Protein AF-A0AAW1UW84-F1 (afdb_monomer_lite)

Organism: NCBI:txid420089

Sequence (121 aa):
MWFFKSLLLFCALVLAIEAKERHECEIKHNVTDADWEQMKKGISHLPDNLACFMKCALEKDGVLDNAGKINFDKFNSYIDNWVKLTEKEKTNANNCLKTIAPIKSCSDIQPLYLCLVNSDK

Radius of gyration: 13.19 Å; chains: 1; bounding box: 32×30×30 Å

InterPro domains:
  IPR006170 Pheromone/general odorant binding protein [PF01395] (22-117)
  IPR036728 Pheromone/general odorant binding protein superfamily [G3DSA:1.10.238.20] (15-121)
  IPR036728 Pheromone/general odorant binding protein superfamily [SSF47565] (8-104)

Structure (mmCIF, N/CA/C/O backbone):
data_AF-A0AAW1UW84-F1
#
_entry.id   AF-A0AAW1UW84-F1
#
loop_
_atom_site.group_PDB
_atom_site.id
_atom_site.type_symbol
_atom_site.label_atom_id
_atom_site.label_alt_id
_atom_site.label_comp_id
_atom_site.label_asym_id
_atom_site.label_entity_id
_atom_site.label_seq_id
_atom_site.pdbx_PDB_ins_code
_atom_site.Cartn_x
_atom_site.Cartn_y
_atom_site.Cartn_z
_atom_site.occupancy
_atom_site.B_iso_or_equiv
_atom_site.auth_seq_id
_atom_site.auth_comp_id
_atom_site.auth_asym_id
_atom_site.auth_atom_id
_atom_site.pdbx_PDB_model_num
ATOM 1 N N . MET A 1 1 ? 5.915 18.294 13.903 1.00 39.50 1 MET A N 1
ATOM 2 C CA . MET A 1 1 ? 6.299 16.900 14.229 1.00 39.50 1 MET A CA 1
ATOM 3 C C . MET A 1 1 ? 5.126 15.933 13.980 1.0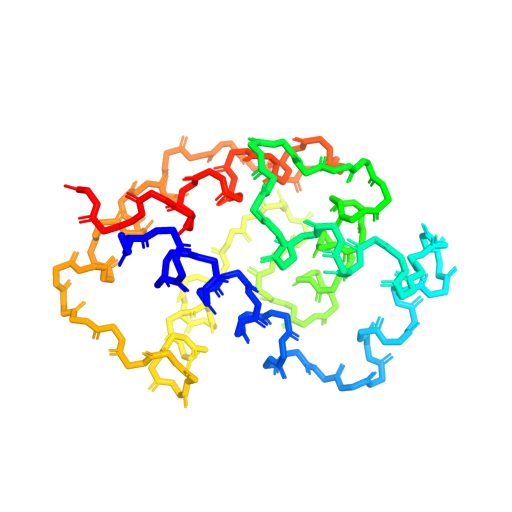0 39.50 1 MET A C 1
ATOM 5 O O . MET A 1 1 ? 4.793 15.153 14.856 1.00 39.50 1 MET A O 1
ATOM 9 N N . T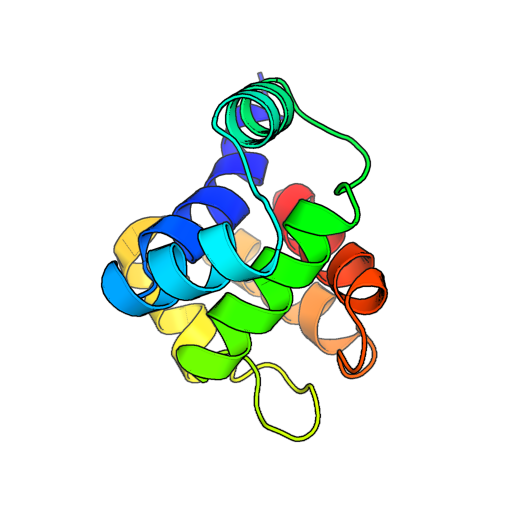RP A 1 2 ? 4.464 16.014 12.812 1.00 40.25 2 TRP A N 1
ATOM 10 C CA . TRP A 1 2 ? 3.266 15.211 12.467 1.00 40.25 2 TRP A CA 1
ATOM 11 C C . TRP A 1 2 ? 3.540 14.209 11.329 1.00 40.25 2 TRP A C 1
ATOM 13 O O . TRP A 1 2 ? 3.149 13.056 11.430 1.00 40.25 2 TRP A O 1
ATOM 23 N N . PHE A 1 3 ? 4.354 14.592 10.335 1.00 47.84 3 PHE A N 1
ATOM 24 C CA . PHE A 1 3 ? 4.762 13.740 9.203 1.00 47.84 3 PHE A CA 1
ATOM 25 C C . PHE A 1 3 ? 5.377 12.381 9.582 1.00 47.84 3 PHE A C 1
ATOM 27 O O . PHE A 1 3 ? 5.277 11.429 8.814 1.00 47.84 3 PHE A O 1
ATOM 34 N N . PHE A 1 4 ? 5.991 12.267 10.765 1.00 52.84 4 PHE A N 1
ATOM 35 C CA . PHE A 1 4 ? 6.632 11.026 11.201 1.00 52.84 4 PHE A CA 1
ATOM 36 C C . PHE A 1 4 ? 5.635 9.901 11.500 1.00 52.84 4 PHE A C 1
ATOM 38 O O . PHE A 1 4 ? 5.986 8.749 11.294 1.00 52.84 4 PHE A O 1
ATOM 45 N N . LYS A 1 5 ? 4.410 10.194 11.963 1.00 56.00 5 LYS A N 1
ATOM 46 C CA . LYS A 1 5 ? 3.435 9.139 12.294 1.00 56.00 5 LYS A CA 1
ATOM 47 C C . LYS A 1 5 ? 2.729 8.580 11.064 1.00 56.00 5 LYS A C 1
ATOM 49 O O . LYS A 1 5 ? 2.561 7.372 10.966 1.00 56.00 5 LYS A O 1
ATOM 54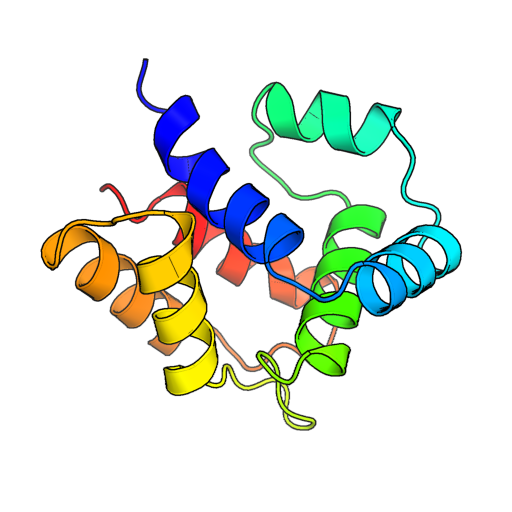 N N . SER A 1 6 ? 2.382 9.428 10.104 1.00 59.31 6 SER A N 1
ATOM 55 C CA . SER A 1 6 ? 1.635 8.996 8.921 1.00 59.31 6 SER A CA 1
ATOM 56 C C . SER A 1 6 ? 2.512 8.238 7.913 1.00 59.31 6 SER A C 1
ATOM 58 O O . SER A 1 6 ? 2.035 7.339 7.228 1.00 59.31 6 SER A O 1
ATOM 60 N N . LEU A 1 7 ? 3.825 8.503 7.884 1.00 68.25 7 LEU A N 1
ATOM 61 C CA . LEU A 1 7 ? 4.778 7.692 7.116 1.00 68.25 7 LEU A CA 1
ATOM 62 C C . LEU A 1 7 ? 4.997 6.294 7.730 1.00 68.25 7 LEU A C 1
ATOM 64 O O . LEU A 1 7 ? 5.246 5.335 6.999 1.00 68.25 7 LEU A O 1
ATOM 68 N N . LEU A 1 8 ? 4.859 6.152 9.057 1.00 71.56 8 LEU A N 1
ATOM 69 C CA . LEU A 1 8 ? 5.032 4.863 9.740 1.00 71.56 8 LEU A CA 1
ATOM 70 C C . LEU A 1 8 ? 4.018 3.821 9.277 1.00 71.56 8 LEU A C 1
ATOM 72 O O . LEU A 1 8 ? 4.373 2.651 9.236 1.00 71.56 8 LEU A O 1
ATOM 76 N N . LEU A 1 9 ? 2.802 4.216 8.889 1.00 73.50 9 LEU A N 1
ATOM 77 C CA . LEU A 1 9 ? 1.806 3.281 8.360 1.00 73.50 9 LEU A CA 1
ATOM 78 C C . LEU A 1 9 ? 2.260 2.628 7.061 1.00 73.50 9 LEU A C 1
ATOM 80 O O . LEU A 1 9 ? 2.219 1.406 6.932 1.00 73.50 9 LEU A O 1
ATOM 84 N N . PHE A 1 10 ? 2.727 3.446 6.121 1.00 76.44 10 PHE A N 1
ATOM 85 C CA . PHE A 1 10 ? 3.239 2.962 4.848 1.00 76.44 10 PHE A CA 1
ATOM 86 C C . PHE A 1 10 ? 4.485 2.095 5.057 1.00 76.44 10 PHE A C 1
ATOM 88 O O . PHE A 1 10 ? 4.533 0.965 4.578 1.00 76.44 10 PHE A O 1
ATOM 95 N N . CYS A 1 11 ? 5.462 2.574 5.836 1.00 75.25 11 CYS A N 1
ATOM 96 C CA . CYS A 1 11 ? 6.676 1.811 6.124 1.00 75.25 11 CYS A CA 1
ATOM 97 C C . CYS A 1 11 ? 6.389 0.504 6.870 1.00 75.25 11 CYS A C 1
ATOM 99 O O . CYS A 1 11 ? 7.007 -0.509 6.568 1.00 75.25 11 CYS A O 1
ATOM 101 N N . ALA A 1 12 ? 5.462 0.493 7.823 1.00 76.88 12 ALA A N 1
ATOM 102 C CA . ALA A 1 12 ? 5.116 -0.717 8.552 1.00 76.88 12 ALA A CA 1
ATOM 103 C C . ALA A 1 12 ? 4.402 -1.737 7.670 1.00 76.88 12 ALA A C 1
ATOM 105 O O . ALA A 1 12 ? 4.709 -2.917 7.775 1.00 76.88 12 ALA A O 1
ATOM 106 N N . LEU A 1 13 ? 3.519 -1.292 6.769 1.00 77.75 13 LEU A N 1
ATOM 107 C CA . LEU A 1 13 ? 2.919 -2.175 5.772 1.00 77.75 13 LEU A CA 1
ATOM 108 C C . LEU A 1 13 ? 4.012 -2.837 4.926 1.00 77.75 13 LEU A C 1
ATOM 110 O O . LEU A 1 13 ? 3.989 -4.048 4.749 1.00 77.75 13 LEU A O 1
ATOM 114 N N . VAL A 1 14 ? 5.025 -2.072 4.497 1.00 78.50 14 VAL A N 1
ATOM 115 C CA . VAL A 1 14 ? 6.194 -2.628 3.799 1.00 78.50 14 VAL A CA 1
ATOM 116 C C . VAL A 1 14 ? 6.918 -3.647 4.678 1.00 78.50 14 VAL A C 1
ATOM 118 O O . VAL A 1 14 ? 7.147 -4.773 4.249 1.00 78.50 14 VAL A O 1
ATOM 121 N N . LEU A 1 15 ? 7.275 -3.278 5.911 1.00 77.81 15 LEU A N 1
ATOM 122 C CA . LEU A 1 15 ? 8.042 -4.115 6.843 1.00 77.81 15 LEU A CA 1
ATOM 123 C C . LEU A 1 15 ? 7.305 -5.385 7.284 1.00 77.81 15 LEU A C 1
ATOM 125 O O . LEU A 1 15 ? 7.950 -6.350 7.700 1.00 77.81 15 LEU A O 1
ATOM 129 N N . ALA A 1 16 ? 5.987 -5.409 7.153 1.00 79.12 16 ALA A N 1
ATOM 130 C CA . ALA A 1 16 ? 5.184 -6.550 7.532 1.00 79.12 16 ALA A CA 1
ATOM 131 C C . ALA A 1 16 ? 5.078 -7.635 6.448 1.00 79.12 16 ALA A C 1
ATOM 133 O O . ALA A 1 16 ? 4.827 -8.789 6.781 1.00 79.12 16 ALA A O 1
ATOM 134 N N . ILE A 1 17 ? 5.331 -7.283 5.183 1.00 82.62 17 ILE A N 1
ATOM 135 C CA . ILE A 1 17 ? 5.394 -8.231 4.058 1.00 82.62 17 ILE A CA 1
ATOM 136 C C . ILE A 1 17 ? 6.527 -9.249 4.287 1.00 82.62 17 ILE A C 1
ATOM 138 O O . ILE A 1 17 ? 7.489 -8.984 5.014 1.00 82.62 17 ILE A O 1
ATOM 142 N N . GLU A 1 18 ? 6.469 -10.434 3.686 1.00 81.31 18 GLU A N 1
ATOM 143 C CA . GLU A 1 18 ? 7.576 -11.381 3.813 1.00 81.31 18 GLU A CA 1
ATOM 144 C C . GLU A 1 18 ? 8.871 -10.826 3.194 1.00 81.31 18 GLU A C 1
ATOM 146 O O . GLU A 1 18 ? 8.884 -10.232 2.113 1.00 81.31 18 GLU A O 1
ATOM 151 N N . ALA A 1 19 ? 10.008 -11.045 3.867 1.00 83.25 19 ALA A N 1
ATOM 152 C CA . ALA A 1 19 ? 11.298 -10.502 3.434 1.00 83.25 19 ALA A CA 1
ATOM 153 C C . ALA A 1 19 ? 11.689 -10.942 2.014 1.00 83.25 19 ALA A C 1
ATOM 155 O O . ALA A 1 19 ? 12.265 -10.157 1.263 1.00 83.25 19 ALA A O 1
ATOM 156 N N . LYS A 1 20 ? 11.339 -12.178 1.639 1.00 84.62 20 LYS A N 1
ATOM 157 C CA . LYS A 1 20 ? 11.585 -12.715 0.300 1.00 84.62 20 LYS A CA 1
ATOM 158 C C . LYS A 1 20 ? 10.767 -11.978 -0.763 1.00 84.62 20 LYS A C 1
ATOM 160 O O . LYS A 1 20 ? 11.317 -11.568 -1.779 1.00 84.62 20 LYS A O 1
ATOM 165 N N . GLU A 1 21 ? 9.475 -11.785 -0.517 1.00 87.94 21 GLU A N 1
ATOM 166 C CA . GLU A 1 21 ? 8.562 -11.129 -1.457 1.00 87.94 21 GLU A CA 1
ATOM 167 C C . GLU A 1 21 ? 8.922 -9.660 -1.660 1.00 87.94 21 GLU A C 1
ATOM 169 O O . GLU A 1 21 ? 8.969 -9.190 -2.798 1.00 87.94 21 GLU A O 1
ATOM 174 N N . ARG A 1 22 ? 9.269 -8.961 -0.569 1.00 85.44 22 ARG A N 1
ATOM 175 C CA . ARG A 1 22 ? 9.843 -7.614 -0.640 1.00 85.44 22 ARG A CA 1
ATOM 176 C C . ARG A 1 22 ? 11.071 -7.574 -1.538 1.00 85.44 22 ARG A C 1
ATOM 178 O O . ARG A 1 22 ? 11.095 -6.797 -2.486 1.00 85.44 22 ARG A O 1
ATOM 185 N N . HIS A 1 23 ? 12.064 -8.413 -1.254 1.00 88.69 23 HIS A N 1
ATOM 186 C CA . HIS A 1 23 ? 13.345 -8.373 -1.953 1.00 88.69 23 HIS A CA 1
ATOM 187 C C . HIS A 1 23 ? 13.194 -8.651 -3.456 1.00 88.69 23 HIS A C 1
ATOM 189 O O . HIS A 1 23 ? 13.796 -7.974 -4.289 1.00 88.69 23 HIS A O 1
ATOM 195 N N . GLU A 1 24 ? 12.327 -9.598 -3.825 1.00 92.94 24 GLU A N 1
ATOM 196 C CA . GLU A 1 24 ? 11.990 -9.860 -5.227 1.00 92.94 24 GLU A CA 1
ATOM 197 C C . GLU A 1 24 ? 11.394 -8.624 -5.921 1.00 92.94 24 GLU A C 1
ATOM 199 O O . GLU A 1 24 ? 11.759 -8.315 -7.058 1.00 92.94 24 GLU A O 1
ATOM 204 N N . CYS A 1 25 ? 10.492 -7.899 -5.252 1.00 93.75 25 CYS A N 1
ATOM 205 C CA . CYS A 1 25 ? 9.882 -6.692 -5.805 1.00 93.75 25 CYS A CA 1
ATOM 206 C C . CYS A 1 25 ? 10.857 -5.506 -5.871 1.00 93.75 25 CYS A C 1
ATOM 208 O O . CYS A 1 25 ? 10.778 -4.729 -6.823 1.00 93.75 25 CYS A O 1
ATOM 210 N N . GLU A 1 26 ? 11.777 -5.367 -4.908 1.00 92.94 26 GLU A N 1
ATOM 211 C CA . GLU A 1 26 ? 12.821 -4.330 -4.924 1.00 92.94 26 GLU A CA 1
ATOM 212 C C . GLU A 1 26 ? 13.725 -4.496 -6.144 1.00 92.94 26 GLU A C 1
ATOM 214 O O . GLU A 1 26 ? 13.897 -3.553 -6.916 1.00 92.94 26 GLU A O 1
ATOM 219 N N . ILE A 1 27 ? 14.224 -5.718 -6.371 1.00 93.94 27 ILE A N 1
ATOM 220 C CA . ILE A 1 27 ? 15.058 -6.039 -7.535 1.00 93.94 27 ILE A CA 1
ATOM 221 C C . ILE A 1 27 ? 14.281 -5.790 -8.827 1.00 93.94 27 ILE A C 1
ATOM 223 O O . ILE A 1 27 ? 14.781 -5.135 -9.741 1.00 93.94 27 ILE A O 1
ATOM 227 N N . LYS A 1 28 ? 13.041 -6.287 -8.909 1.00 95.12 28 LYS A N 1
ATOM 228 C CA . LYS A 1 28 ? 12.214 -6.181 -10.118 1.00 95.12 28 LYS A CA 1
ATOM 229 C C . LYS A 1 28 ? 11.962 -4.734 -10.539 1.00 95.12 28 LYS A C 1
ATOM 231 O O . LYS A 1 28 ? 11.881 -4.458 -11.734 1.00 95.12 28 LYS A O 1
ATOM 236 N N . HIS A 1 29 ? 11.807 -3.833 -9.574 1.00 95.44 29 HIS A N 1
ATOM 237 C CA . HIS A 1 29 ? 11.476 -2.432 -9.827 1.00 95.44 29 HIS A CA 1
ATOM 238 C C . HIS A 1 29 ? 12.650 -1.477 -9.609 1.00 95.44 29 HIS A C 1
ATOM 240 O O . HIS A 1 29 ? 12.455 -0.267 -9.681 1.00 95.44 29 HIS A O 1
ATOM 246 N N . ASN A 1 30 ? 13.862 -2.012 -9.426 1.00 94.50 30 ASN A N 1
ATOM 247 C CA . ASN A 1 30 ? 15.089 -1.244 -9.240 1.00 94.50 30 ASN A CA 1
ATOM 248 C C . ASN A 1 30 ? 14.961 -0.208 -8.107 1.00 94.50 30 ASN A C 1
ATOM 250 O O . ASN A 1 30 ? 15.315 0.960 -8.272 1.00 94.50 30 ASN A O 1
ATOM 254 N N . VAL A 1 31 ? 14.390 -0.636 -6.977 1.00 92.62 31 VAL A N 1
ATOM 255 C CA . VAL A 1 31 ? 14.334 0.173 -5.756 1.00 92.62 31 VAL A CA 1
ATOM 256 C C . VAL A 1 31 ? 15.692 0.121 -5.076 1.00 92.62 31 VAL A C 1
ATOM 258 O O . VAL A 1 31 ? 16.247 -0.951 -4.845 1.00 92.62 31 VAL A O 1
ATOM 261 N N . THR A 1 32 ? 16.219 1.294 -4.757 1.00 91.44 32 THR A N 1
ATOM 262 C CA . THR A 1 32 ? 17.528 1.477 -4.138 1.00 91.44 32 THR A CA 1
ATOM 263 C C . THR A 1 32 ? 17.395 2.038 -2.727 1.00 91.44 32 THR A C 1
ATOM 265 O O . THR A 1 32 ? 16.384 2.640 -2.361 1.00 91.44 32 THR A O 1
ATOM 268 N N . ASP A 1 33 ? 18.467 1.938 -1.943 1.00 87.00 33 ASP A N 1
ATOM 269 C CA . ASP A 1 33 ? 18.539 2.577 -0.624 1.00 87.00 33 ASP A CA 1
ATOM 270 C C . ASP A 1 33 ? 18.281 4.091 -0.693 1.00 87.00 33 ASP A C 1
ATOM 272 O O . ASP A 1 33 ? 17.678 4.670 0.210 1.00 87.00 33 ASP A O 1
ATOM 276 N N . ALA A 1 34 ? 18.670 4.745 -1.793 1.00 87.31 34 ALA A N 1
ATOM 277 C CA . ALA A 1 34 ? 18.425 6.170 -1.993 1.00 87.31 34 ALA A CA 1
ATOM 278 C C . ALA A 1 34 ? 16.928 6.505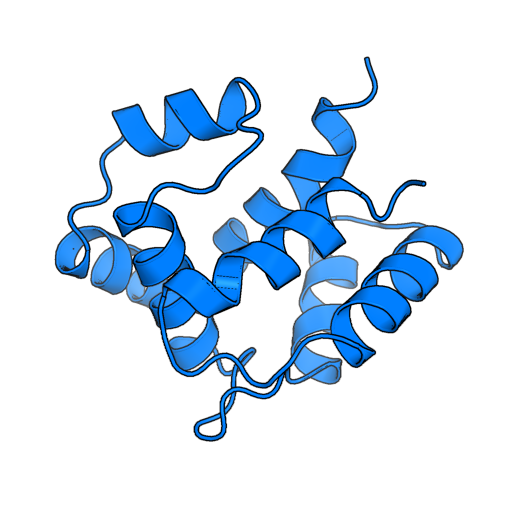 -2.129 1.00 87.31 34 ALA A C 1
ATOM 280 O O . ALA A 1 34 ? 16.509 7.594 -1.725 1.00 87.31 34 ALA A O 1
ATOM 281 N N . ASP A 1 35 ? 16.117 5.590 -2.663 1.00 86.88 35 ASP A N 1
ATOM 282 C CA . ASP A 1 35 ? 14.662 5.750 -2.750 1.00 86.88 35 ASP A CA 1
ATOM 283 C C . ASP A 1 35 ? 14.026 5.671 -1.354 1.00 86.88 35 ASP A C 1
ATOM 285 O O . ASP A 1 35 ? 13.186 6.499 -0.988 1.00 86.88 35 ASP A O 1
ATOM 289 N N . TRP A 1 36 ? 14.496 4.734 -0.525 1.00 83.56 36 TRP A N 1
ATOM 290 C CA . TRP A 1 36 ? 14.064 4.594 0.866 1.00 83.56 36 TRP A CA 1
ATOM 291 C C . TRP A 1 36 ? 14.430 5.809 1.718 1.00 83.56 36 TRP A C 1
ATOM 293 O O . TRP A 1 36 ? 13.611 6.300 2.499 1.00 83.56 36 TRP A O 1
ATOM 303 N N . GLU A 1 37 ? 15.642 6.337 1.553 1.00 83.62 37 GLU A N 1
ATOM 304 C CA . GLU A 1 37 ? 16.085 7.537 2.262 1.00 83.62 37 GLU A CA 1
ATOM 305 C C . GLU A 1 37 ? 15.296 8.786 1.853 1.00 83.62 37 GLU A C 1
ATOM 307 O O . GLU A 1 37 ? 15.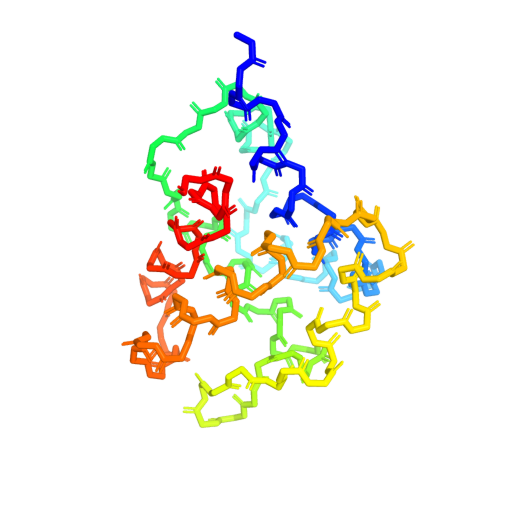018 9.646 2.693 1.00 83.62 37 GLU A O 1
ATOM 312 N N . GLN A 1 38 ? 14.884 8.894 0.588 1.00 80.88 38 GLN A N 1
ATOM 313 C CA . GLN A 1 38 ? 13.984 9.964 0.155 1.00 80.88 38 GLN A CA 1
ATOM 314 C C . GLN A 1 38 ? 12.607 9.827 0.799 1.00 80.88 38 GLN A C 1
ATOM 316 O O . GLN A 1 38 ? 12.093 10.800 1.348 1.00 80.88 38 GLN A O 1
ATOM 321 N N . MET A 1 39 ? 12.046 8.619 0.817 1.00 79.19 39 MET A N 1
ATOM 322 C CA . MET A 1 39 ? 10.759 8.353 1.454 1.00 79.19 39 MET A CA 1
ATOM 323 C C . MET A 1 39 ? 10.762 8.735 2.940 1.00 79.19 39 MET A C 1
ATOM 325 O O . MET A 1 39 ? 9.852 9.434 3.387 1.00 79.19 39 MET A O 1
ATOM 329 N N . LYS A 1 40 ? 11.817 8.375 3.687 1.00 76.12 40 LYS A N 1
ATOM 330 C CA . LYS A 1 40 ? 12.004 8.750 5.106 1.00 76.12 40 LYS A CA 1
ATOM 331 C C . LYS A 1 40 ? 12.020 10.261 5.340 1.00 76.12 40 LYS A C 1
ATOM 333 O O . LYS A 1 40 ? 11.592 10.717 6.398 1.00 76.12 40 LYS A O 1
ATOM 338 N N . LYS A 1 41 ? 12.496 11.044 4.368 1.00 78.31 41 LYS A N 1
ATOM 339 C CA . LYS A 1 41 ? 12.511 12.516 4.433 1.00 78.31 41 LYS A CA 1
ATOM 340 C C . LYS A 1 41 ? 11.133 13.142 4.196 1.00 78.31 41 LYS A C 1
ATOM 342 O O . LYS A 1 41 ? 10.987 14.347 4.380 1.00 78.31 41 LYS A O 1
ATOM 347 N N . GLY A 1 42 ? 10.129 12.330 3.865 1.00 70.31 42 GLY A N 1
ATOM 348 C CA . GLY A 1 42 ? 8.771 12.763 3.587 1.00 70.31 42 GLY A CA 1
ATOM 349 C C . GLY A 1 42 ? 8.637 13.205 2.136 1.00 70.31 42 GLY A C 1
ATOM 350 O O . GLY A 1 42 ? 9.068 14.290 1.755 1.00 70.31 42 GLY A O 1
ATOM 351 N N . ILE A 1 43 ? 7.998 12.362 1.333 1.00 74.94 43 ILE A N 1
ATOM 352 C CA . ILE A 1 43 ? 7.667 12.653 -0.063 1.00 74.94 43 ILE A CA 1
ATOM 353 C C . ILE A 1 43 ? 6.170 12.933 -0.182 1.00 74.94 43 ILE A C 1
ATOM 355 O O . ILE A 1 43 ? 5.337 12.234 0.392 1.00 74.94 43 ILE A O 1
ATOM 359 N N . SER A 1 44 ? 5.798 13.972 -0.922 1.00 75.81 44 SER A N 1
ATOM 360 C CA . SER A 1 44 ? 4.387 14.259 -1.225 1.00 75.81 44 SER A CA 1
ATOM 361 C C . SER A 1 44 ? 3.834 13.349 -2.325 1.00 75.81 44 SER A C 1
ATOM 363 O O . SER A 1 44 ? 2.621 13.178 -2.442 1.00 75.81 44 SER A O 1
ATOM 365 N N . HIS A 1 45 ? 4.726 12.751 -3.112 1.00 84.06 45 HIS A N 1
ATOM 366 C CA . HIS A 1 45 ? 4.420 11.895 -4.245 1.00 84.06 45 HIS A CA 1
ATOM 367 C C . HIS A 1 45 ? 5.322 10.662 -4.222 1.00 84.06 45 HIS A C 1
ATOM 369 O O . HIS A 1 45 ? 6.505 10.798 -3.918 1.00 84.06 45 HIS A O 1
ATOM 375 N N . LEU A 1 46 ? 4.769 9.483 -4.508 1.00 86.25 46 LEU A N 1
ATOM 376 C CA . LEU A 1 46 ? 5.516 8.232 -4.518 1.00 86.25 46 LEU A CA 1
ATOM 377 C C . LEU A 1 46 ? 6.144 8.046 -5.911 1.00 86.25 46 LEU A C 1
ATOM 379 O O . LEU A 1 46 ? 5.398 7.971 -6.884 1.00 86.25 46 LEU A O 1
ATOM 383 N N . PRO A 1 47 ? 7.481 7.976 -6.033 1.00 89.88 47 PRO A N 1
ATOM 384 C CA . PRO A 1 47 ? 8.148 7.669 -7.295 1.00 89.88 47 PRO A CA 1
ATOM 385 C C . PRO A 1 47 ? 7.641 6.371 -7.932 1.00 89.88 47 PRO A C 1
ATOM 387 O O . PRO A 1 47 ? 7.296 5.424 -7.224 1.00 89.88 47 PRO A O 1
ATOM 390 N N . ASP A 1 48 ? 7.658 6.296 -9.264 1.00 91.56 48 ASP A N 1
ATOM 391 C CA . ASP A 1 48 ? 7.100 5.161 -10.015 1.00 91.56 48 ASP A CA 1
ATOM 392 C C . ASP A 1 48 ? 7.717 3.807 -9.633 1.00 91.56 48 ASP A C 1
ATOM 394 O O . ASP A 1 48 ? 7.001 2.812 -9.522 1.00 91.56 48 ASP A O 1
ATOM 398 N N . ASN A 1 49 ? 9.030 3.753 -9.389 1.00 93.12 49 ASN A N 1
ATOM 399 C CA . ASN A 1 49 ? 9.710 2.534 -8.937 1.00 93.12 49 ASN A CA 1
ATOM 400 C C . ASN A 1 49 ? 9.167 2.053 -7.583 1.00 93.12 49 ASN A C 1
ATOM 402 O O . ASN A 1 49 ? 8.848 0.873 -7.433 1.00 93.12 49 ASN A O 1
ATOM 406 N N . LEU A 1 50 ? 8.984 2.966 -6.626 1.00 91.38 50 LEU A N 1
ATOM 407 C CA . LEU A 1 50 ? 8.412 2.681 -5.310 1.00 91.38 50 LEU A CA 1
ATOM 408 C C . LEU A 1 50 ? 6.921 2.336 -5.384 1.00 91.38 50 LEU A C 1
ATOM 410 O O . LEU A 1 50 ? 6.458 1.447 -4.669 1.00 91.38 50 LEU A O 1
ATOM 414 N N . ALA A 1 51 ? 6.172 2.989 -6.270 1.00 93.12 51 ALA A N 1
ATOM 415 C CA . ALA A 1 51 ? 4.772 2.676 -6.515 1.00 93.12 51 ALA A CA 1
ATOM 416 C C . ALA A 1 51 ? 4.615 1.267 -7.107 1.00 93.12 51 ALA A C 1
ATOM 418 O O . ALA A 1 51 ? 3.820 0.464 -6.617 1.00 93.12 51 ALA A O 1
ATOM 419 N N . CYS A 1 52 ? 5.431 0.913 -8.102 1.00 94.88 52 CYS A N 1
ATOM 420 C CA . CYS A 1 52 ? 5.434 -0.430 -8.671 1.00 94.88 52 CYS A CA 1
ATOM 421 C C . CYS A 1 52 ? 5.885 -1.493 -7.669 1.00 94.88 52 CYS A C 1
ATOM 423 O O . CYS A 1 52 ? 5.260 -2.552 -7.578 1.00 94.88 52 CYS A O 1
ATOM 425 N N . PHE A 1 53 ? 6.934 -1.202 -6.900 1.00 94.69 53 PHE A N 1
ATOM 426 C CA . PHE A 1 53 ? 7.369 -2.049 -5.800 1.00 94.69 53 PHE A CA 1
ATOM 427 C C . PHE A 1 53 ? 6.217 -2.328 -4.830 1.00 94.69 53 PHE A C 1
ATOM 429 O O . PHE A 1 53 ? 5.958 -3.487 -4.513 1.00 94.69 53 PHE A O 1
ATOM 436 N N . MET A 1 54 ? 5.480 -1.290 -4.424 1.00 91.88 54 MET A N 1
ATOM 437 C CA . MET A 1 54 ? 4.377 -1.424 -3.478 1.00 91.88 54 MET A CA 1
ATOM 438 C C . MET A 1 54 ? 3.260 -2.301 -4.022 1.00 91.88 54 MET A C 1
ATOM 440 O O . MET A 1 54 ? 2.819 -3.224 -3.346 1.00 91.88 54 MET A O 1
ATOM 444 N N . LYS A 1 55 ? 2.841 -2.065 -5.270 1.00 94.19 55 LYS A N 1
ATOM 445 C CA . LYS A 1 55 ? 1.852 -2.921 -5.929 1.00 94.19 55 LYS A CA 1
ATOM 446 C C . LYS A 1 55 ? 2.312 -4.380 -5.935 1.00 94.19 55 LYS A C 1
ATOM 448 O O . LYS A 1 55 ? 1.573 -5.247 -5.488 1.00 94.19 55 LYS A O 1
ATOM 453 N N . CYS A 1 56 ? 3.539 -4.634 -6.391 1.00 95.00 56 CYS A N 1
ATOM 454 C CA . CYS A 1 56 ? 4.116 -5.976 -6.457 1.00 95.00 56 CYS A CA 1
ATOM 455 C C . CYS A 1 56 ? 4.113 -6.676 -5.090 1.00 95.00 56 CYS A C 1
ATOM 457 O O . CYS A 1 56 ? 3.717 -7.837 -4.991 1.00 95.00 56 CYS A O 1
ATOM 459 N N . ALA A 1 57 ? 4.533 -5.965 -4.044 1.00 92.81 57 ALA A N 1
ATOM 460 C CA . ALA A 1 57 ? 4.658 -6.522 -2.707 1.00 92.81 57 ALA A CA 1
ATOM 461 C C . ALA A 1 57 ? 3.277 -6.826 -2.097 1.00 92.81 57 ALA A C 1
ATOM 463 O O . ALA A 1 57 ? 3.078 -7.904 -1.547 1.00 92.81 57 ALA A O 1
ATOM 464 N N . LEU A 1 58 ? 2.299 -5.929 -2.275 1.00 92.56 58 LEU A N 1
ATOM 465 C CA . LEU A 1 58 ? 0.926 -6.134 -1.802 1.00 92.56 58 LEU A CA 1
ATOM 466 C C . LEU A 1 58 ? 0.194 -7.256 -2.551 1.00 92.56 58 LEU A C 1
ATOM 468 O O . LEU A 1 58 ? -0.623 -7.942 -1.942 1.00 92.56 58 LEU A O 1
ATOM 472 N N . GLU A 1 59 ? 0.469 -7.451 -3.846 1.00 94.06 59 GLU A N 1
ATOM 473 C CA . GLU A 1 59 ? -0.087 -8.565 -4.630 1.00 94.06 59 GLU A CA 1
ATOM 474 C C . GLU A 1 59 ? 0.473 -9.912 -4.179 1.00 94.06 59 GLU A C 1
ATOM 476 O O . GLU A 1 59 ? -0.290 -10.854 -3.978 1.00 94.06 59 GLU A O 1
ATOM 481 N N . LYS A 1 60 ? 1.797 -10.008 -4.002 1.00 92.56 60 LYS A N 1
ATOM 482 C CA . LYS A 1 60 ? 2.445 -11.244 -3.533 1.00 92.56 60 LYS A CA 1
ATOM 483 C C . LYS A 1 60 ? 1.936 -11.653 -2.163 1.00 92.56 60 LYS A C 1
ATOM 485 O O . LYS A 1 60 ? 1.540 -12.796 -1.966 1.00 92.56 60 LYS A O 1
ATOM 490 N N . ASP A 1 61 ? 1.840 -10.672 -1.283 1.00 89.75 61 ASP A N 1
ATOM 491 C CA . ASP A 1 61 ? 1.337 -1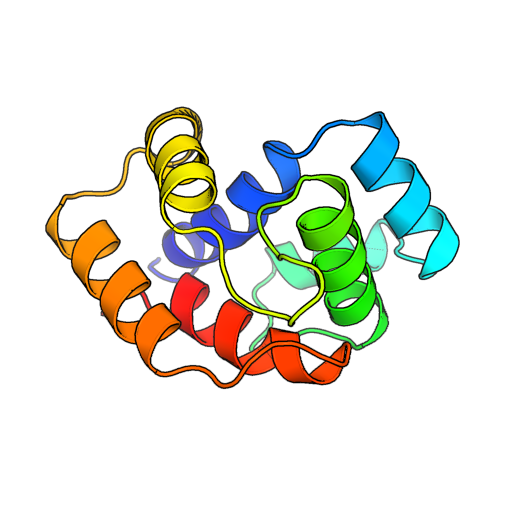0.885 0.052 1.00 89.75 61 ASP A CA 1
ATOM 492 C C . ASP A 1 61 ? -0.204 -10.983 0.087 1.00 89.75 61 ASP A C 1
ATOM 494 O O . ASP A 1 61 ? -0.795 -11.280 1.111 1.00 89.75 61 ASP A O 1
ATOM 498 N N . GLY A 1 62 ? -0.935 -10.771 -1.007 1.00 91.50 62 GLY A N 1
ATOM 499 C CA . GLY A 1 62 ? -2.397 -10.930 -1.030 1.00 91.50 62 GLY A CA 1
ATOM 500 C C . GLY A 1 62 ? -3.176 -9.894 -0.206 1.00 91.50 62 GLY A C 1
ATOM 501 O O . GLY A 1 62 ? -4.358 -10.095 0.091 1.00 91.50 62 GLY A O 1
ATOM 502 N N . VAL A 1 63 ? -2.537 -8.777 0.158 1.00 92.25 63 VAL A N 1
ATOM 503 C CA . VAL A 1 63 ? -3.244 -7.554 0.578 1.00 92.25 63 VAL A CA 1
ATOM 504 C C . VAL A 1 63 ? -3.967 -6.947 -0.617 1.00 92.25 63 VAL A C 1
ATOM 506 O O . VAL A 1 63 ? -5.034 -6.364 -0.449 1.00 92.25 63 VAL A O 1
ATOM 509 N N . LEU A 1 64 ? -3.412 -7.105 -1.817 1.00 94.12 64 LEU A N 1
ATOM 510 C CA . LEU A 1 64 ? -4.070 -6.786 -3.071 1.00 94.12 64 LEU A CA 1
ATOM 511 C C . LEU A 1 64 ? -4.453 -8.083 -3.784 1.00 94.12 64 LEU A C 1
ATOM 513 O O . LEU A 1 64 ? -3.604 -8.943 -4.003 1.00 94.12 64 LEU A O 1
ATOM 517 N N . ASP A 1 65 ? -5.725 -8.230 -4.142 1.00 92.62 65 ASP A N 1
ATOM 518 C CA . ASP A 1 65 ? -6.173 -9.359 -4.954 1.00 92.62 65 ASP A CA 1
ATOM 519 C C . ASP A 1 65 ? -5.895 -9.143 -6.456 1.00 92.62 65 ASP A C 1
ATOM 521 O O . ASP A 1 65 ? -5.541 -8.054 -6.909 1.00 92.62 65 ASP A O 1
ATOM 525 N N . ASN A 1 66 ? -6.122 -10.184 -7.262 1.00 89.69 66 ASN A N 1
ATOM 526 C CA . ASN A 1 66 ? -5.921 -10.136 -8.717 1.00 89.69 66 ASN A CA 1
ATOM 527 C C . ASN A 1 66 ? -6.850 -9.143 -9.446 1.00 89.69 66 ASN A C 1
ATOM 529 O O . ASN A 1 66 ? -6.629 -8.839 -10.618 1.00 89.69 66 ASN A O 1
ATOM 533 N N . ALA A 1 67 ? -7.916 -8.667 -8.795 1.00 92.88 67 ALA A N 1
ATOM 534 C CA . ALA A 1 67 ? -8.803 -7.641 -9.332 1.00 92.88 67 ALA A CA 1
ATOM 535 C C . ALA A 1 67 ? -8.347 -6.219 -8.954 1.00 92.88 67 ALA A C 1
ATOM 537 O O . ALA A 1 67 ? -8.982 -5.250 -9.383 1.00 92.88 67 ALA A O 1
ATOM 538 N N . GLY A 1 68 ? -7.266 -6.088 -8.178 1.00 92.56 68 GLY A N 1
ATOM 539 C CA . GLY A 1 68 ? -6.754 -4.823 -7.670 1.00 92.56 68 GLY A CA 1
ATOM 540 C C . GLY A 1 68 ? -7.518 -4.311 -6.450 1.00 92.56 68 GLY A C 1
ATOM 541 O O . GLY A 1 68 ? -7.492 -3.112 -6.181 1.00 92.56 68 GLY A O 1
ATOM 542 N N . LYS A 1 69 ? -8.254 -5.163 -5.729 1.00 95.25 69 LYS A N 1
ATOM 543 C CA . LYS A 1 69 ? -8.987 -4.766 -4.521 1.00 95.25 69 LYS A CA 1
ATOM 544 C C . LYS A 1 69 ? -8.198 -5.095 -3.265 1.00 95.25 69 LYS A C 1
ATOM 546 O O . LYS A 1 69 ? -7.528 -6.121 -3.181 1.00 95.25 69 LYS A O 1
ATOM 551 N N . ILE A 1 70 ? -8.322 -4.217 -2.275 1.00 93.31 70 ILE A N 1
ATOM 552 C CA . ILE A 1 70 ? -7.684 -4.396 -0.975 1.00 93.31 70 ILE A CA 1
ATOM 553 C C . ILE A 1 70 ? -8.437 -5.462 -0.180 1.00 93.31 70 ILE A C 1
ATOM 555 O O . ILE A 1 70 ? -9.644 -5.353 0.052 1.00 93.31 70 ILE A O 1
ATOM 559 N N . ASN A 1 71 ? -7.701 -6.457 0.297 1.00 93.94 71 ASN A N 1
ATOM 560 C CA . ASN A 1 71 ? -8.132 -7.373 1.335 1.00 93.94 71 ASN A CA 1
ATOM 561 C C . ASN A 1 71 ? -8.022 -6.672 2.697 1.00 93.94 71 ASN A C 1
ATOM 563 O O . ASN A 1 71 ? -6.955 -6.626 3.314 1.00 93.94 71 ASN A O 1
ATOM 567 N N . PHE A 1 72 ? -9.138 -6.101 3.152 1.00 90.44 72 PHE A N 1
ATOM 568 C CA . PHE A 1 72 ? -9.194 -5.347 4.405 1.00 90.44 72 PHE A CA 1
ATOM 569 C C . PHE A 1 72 ? -8.864 -6.192 5.635 1.00 90.44 72 PHE A C 1
ATOM 571 O O . PHE A 1 72 ? -8.281 -5.660 6.574 1.00 90.44 72 PHE A O 1
ATOM 578 N N . ASP A 1 73 ? -9.173 -7.488 5.637 1.00 90.75 73 ASP A N 1
ATOM 579 C CA . ASP A 1 73 ? -8.858 -8.358 6.774 1.00 90.75 73 ASP A CA 1
ATOM 580 C C . ASP A 1 73 ? -7.342 -8.512 6.924 1.00 90.75 73 ASP A C 1
ATOM 582 O O . ASP A 1 73 ? -6.794 -8.334 8.015 1.00 90.75 73 ASP A O 1
ATOM 586 N N . LYS A 1 74 ? -6.640 -8.749 5.806 1.00 89.12 74 LYS A N 1
ATOM 587 C CA . LYS A 1 74 ? -5.177 -8.849 5.811 1.00 89.12 74 LYS A CA 1
ATOM 588 C C . LYS A 1 74 ? -4.513 -7.499 6.103 1.00 89.12 74 LYS A C 1
ATOM 590 O O . LYS A 1 74 ? -3.598 -7.428 6.917 1.00 89.12 74 LYS A O 1
ATOM 595 N N . PHE A 1 75 ? -5.023 -6.416 5.518 1.00 88.12 75 PHE A N 1
ATOM 596 C CA . PHE A 1 75 ? -4.547 -5.060 5.795 1.00 88.12 75 PHE A CA 1
ATOM 597 C C . PHE A 1 75 ? -4.698 -4.665 7.277 1.00 88.12 75 PHE A C 1
ATOM 599 O O . PHE A 1 75 ? -3.743 -4.183 7.889 1.00 88.12 75 PHE A O 1
ATOM 606 N N . ASN A 1 76 ? -5.865 -4.909 7.881 1.00 86.50 76 ASN A N 1
ATOM 607 C CA . ASN A 1 76 ? -6.108 -4.604 9.293 1.00 86.50 76 ASN A CA 1
ATOM 608 C C . ASN A 1 76 ? -5.222 -5.453 10.214 1.00 86.50 76 ASN A C 1
ATOM 610 O O . ASN A 1 76 ? -4.679 -4.923 11.181 1.00 86.50 76 ASN A O 1
ATOM 614 N N . SER A 1 77 ? -4.990 -6.726 9.870 1.00 86.44 77 SER A N 1
ATOM 615 C CA . SER A 1 77 ? -4.043 -7.578 10.599 1.00 86.44 77 SER A CA 1
ATOM 616 C C . SER A 1 77 ? -2.645 -6.951 10.671 1.00 86.44 77 SER A C 1
ATOM 618 O O . SER A 1 77 ? -2.002 -6.986 11.722 1.00 86.44 77 SER A O 1
ATOM 620 N N . TYR A 1 78 ? -2.176 -6.305 9.600 1.00 80.88 78 TYR A N 1
ATOM 621 C CA . TYR A 1 78 ? -0.892 -5.608 9.630 1.00 80.88 78 TYR A CA 1
ATOM 622 C C . TYR A 1 78 ? -0.883 -4.368 10.500 1.00 80.88 78 TYR A C 1
ATOM 624 O O . TYR A 1 78 ? 0.054 -4.174 11.277 1.00 80.88 78 TYR A O 1
ATOM 632 N N . ILE A 1 79 ? -1.925 -3.548 10.407 1.00 79.31 79 ILE A N 1
ATOM 633 C CA . ILE A 1 79 ? -2.042 -2.368 11.260 1.00 79.31 79 ILE A CA 1
ATOM 634 C C . ILE A 1 79 ? -2.008 -2.763 12.740 1.00 79.31 79 ILE A C 1
ATOM 636 O O . ILE A 1 79 ? -1.279 -2.145 13.527 1.00 79.31 79 ILE A O 1
ATOM 640 N N . ASP A 1 80 ? -2.769 -3.794 13.104 1.00 82.31 80 ASP A N 1
ATOM 641 C CA . ASP A 1 80 ? -2.904 -4.252 14.484 1.00 82.31 80 ASP A CA 1
ATOM 642 C C . ASP A 1 80 ? -1.589 -4.815 15.034 1.00 82.31 80 ASP A C 1
ATOM 644 O O . ASP A 1 80 ? -1.241 -4.560 16.189 1.00 82.31 80 ASP A O 1
ATOM 648 N N . ASN A 1 81 ? -0.823 -5.514 14.192 1.00 79.75 81 ASN A N 1
ATOM 649 C CA . ASN A 1 81 ? 0.429 -6.148 14.595 1.00 79.75 81 ASN A CA 1
ATOM 650 C C . ASN A 1 81 ? 1.639 -5.196 14.596 1.00 79.75 81 ASN A C 1
ATOM 652 O O . ASN A 1 81 ? 2.548 -5.388 15.404 1.00 79.75 81 ASN A O 1
ATOM 656 N N . TRP A 1 82 ? 1.666 -4.172 13.733 1.00 72.88 82 TRP A N 1
ATOM 657 C CA . TRP A 1 82 ? 2.887 -3.388 13.489 1.00 72.88 82 TRP A CA 1
ATOM 658 C C . TRP A 1 82 ? 2.806 -1.906 13.865 1.00 72.88 82 TRP A C 1
ATOM 660 O O . TRP A 1 82 ? 3.835 -1.327 14.211 1.00 72.88 82 TRP A O 1
ATOM 670 N N . VAL A 1 83 ? 1.625 -1.276 13.822 1.00 71.19 83 VAL A N 1
ATOM 671 C CA . VAL A 1 83 ? 1.523 0.198 13.924 1.00 71.19 83 VAL A CA 1
ATOM 672 C C . VAL A 1 83 ? 0.778 0.680 15.165 1.00 71.19 83 VAL A C 1
ATOM 674 O O . VAL A 1 83 ? 0.998 1.810 15.594 1.00 71.19 83 VAL A O 1
ATOM 677 N N . LYS A 1 84 ? -0.049 -0.164 15.798 1.00 71.38 84 LYS A N 1
ATOM 678 C CA . LYS A 1 84 ? -0.876 0.213 16.965 1.00 71.38 84 LYS A CA 1
ATOM 679 C C . LYS A 1 84 ? -1.615 1.543 16.750 1.00 71.38 84 LYS A C 1
ATOM 681 O O . LYS A 1 84 ? -1.487 2.478 17.541 1.00 71.38 84 LYS A O 1
ATOM 686 N N . LEU A 1 85 ? -2.387 1.623 15.668 1.00 76.00 85 LEU A N 1
ATOM 687 C CA . LEU A 1 85 ? -3.290 2.751 15.440 1.00 76.00 85 LEU A CA 1
ATOM 688 C C . LEU A 1 85 ? -4.426 2.782 16.465 1.00 76.00 85 LEU A C 1
ATOM 690 O O . LEU A 1 85 ? -4.888 1.742 16.938 1.00 76.00 85 LEU A O 1
ATOM 694 N N . THR A 1 86 ? -4.929 3.980 16.745 1.00 84.12 86 THR A N 1
ATOM 695 C CA . THR A 1 86 ? -6.218 4.166 17.416 1.00 84.12 86 THR A CA 1
ATOM 696 C C . THR A 1 86 ? -7.368 3.715 16.513 1.00 84.12 86 THR A C 1
ATOM 698 O O . THR A 1 86 ? -7.272 3.752 15.286 1.00 84.12 86 THR A O 1
ATOM 701 N N . GLU A 1 87 ? -8.508 3.357 17.104 1.00 85.06 87 GLU A N 1
ATOM 702 C CA . GLU A 1 87 ? -9.708 2.966 16.345 1.00 85.06 87 GLU A CA 1
ATOM 703 C C . GLU A 1 87 ? -10.193 4.064 15.381 1.00 85.06 87 GLU A C 1
ATOM 705 O O . GLU A 1 87 ? -10.690 3.772 14.291 1.00 85.06 87 GLU A O 1
ATOM 710 N N . LYS A 1 88 ? -9.984 5.340 15.738 1.00 85.50 88 LYS A N 1
ATOM 711 C CA . LYS A 1 88 ? -10.276 6.479 14.859 1.00 85.50 88 LYS A CA 1
ATOM 712 C C . LYS A 1 88 ? -9.379 6.469 13.617 1.00 85.50 88 LYS A C 1
ATOM 714 O O . LYS A 1 88 ? -9.891 6.568 12.508 1.00 85.50 88 LYS A O 1
ATOM 719 N N . GLU A 1 89 ? -8.068 6.317 13.789 1.00 83.69 89 GLU A N 1
ATOM 720 C CA . GLU A 1 89 ? -7.104 6.282 12.677 1.00 83.69 89 GLU A CA 1
ATOM 721 C C . GLU A 1 89 ? -7.346 5.072 11.761 1.00 83.69 89 GLU A C 1
ATOM 723 O O . GLU A 1 89 ? -7.337 5.219 10.540 1.00 83.69 89 GLU A O 1
ATOM 728 N N . LYS A 1 90 ? -7.656 3.896 12.330 1.00 83.88 90 LYS A N 1
ATOM 729 C CA . LYS A 1 90 ? -8.052 2.706 11.553 1.00 83.88 90 LYS A CA 1
ATOM 730 C C . LYS A 1 90 ? -9.308 2.961 10.730 1.00 83.88 90 LYS A C 1
ATOM 732 O O . LYS A 1 90 ? -9.361 2.629 9.547 1.00 83.88 90 LYS A O 1
ATOM 737 N N . THR A 1 91 ? -10.321 3.567 11.348 1.00 87.69 91 THR A N 1
ATOM 738 C CA . THR A 1 91 ? -11.583 3.899 10.679 1.00 87.69 91 THR A CA 1
ATOM 739 C C . THR A 1 91 ? -11.355 4.897 9.545 1.00 87.69 91 THR A C 1
ATOM 741 O O . THR A 1 91 ? -11.861 4.689 8.444 1.00 87.69 91 THR A O 1
ATOM 744 N N . ASN A 1 92 ? -10.548 5.936 9.774 1.00 87.31 92 ASN A N 1
ATOM 745 C CA . ASN A 1 92 ? -10.196 6.929 8.761 1.00 87.31 92 ASN A CA 1
ATOM 746 C C . ASN A 1 92 ? -9.439 6.296 7.585 1.00 87.31 92 ASN A C 1
ATOM 748 O O . ASN A 1 92 ? -9.829 6.497 6.433 1.00 87.31 92 ASN A O 1
ATOM 752 N N . ALA A 1 93 ? -8.419 5.476 7.865 1.00 84.94 93 ALA A N 1
ATOM 753 C CA . ALA A 1 93 ? -7.674 4.750 6.840 1.00 84.94 93 ALA A CA 1
ATOM 754 C C . ALA A 1 93 ? -8.605 3.851 6.012 1.00 84.94 93 ALA A C 1
ATOM 756 O O . ALA A 1 93 ? -8.649 3.966 4.788 1.00 84.94 93 ALA A O 1
ATOM 757 N N . ASN A 1 94 ? -9.422 3.022 6.668 1.00 88.25 94 ASN A N 1
ATOM 758 C CA . ASN A 1 94 ? -10.345 2.112 5.990 1.00 88.25 94 ASN A CA 1
ATOM 759 C C . ASN A 1 94 ? -11.402 2.850 5.164 1.00 88.25 94 ASN A C 1
ATOM 761 O O . ASN A 1 94 ? -11.721 2.424 4.056 1.00 88.25 94 ASN A O 1
ATOM 765 N N . ASN A 1 95 ? -11.939 3.963 5.665 1.00 91.25 95 ASN A N 1
ATOM 766 C CA . ASN A 1 95 ? -12.895 4.771 4.913 1.00 91.25 95 ASN A CA 1
ATOM 767 C C . ASN A 1 95 ? -12.253 5.403 3.680 1.00 91.25 95 ASN A C 1
ATOM 769 O O . ASN A 1 95 ? -12.862 5.375 2.615 1.00 91.25 95 ASN A O 1
ATOM 773 N N . CYS A 1 96 ? -11.018 5.899 3.789 1.00 91.25 96 CYS A N 1
ATOM 774 C CA . CYS A 1 96 ? -10.289 6.416 2.636 1.00 91.25 96 CYS A CA 1
ATOM 775 C C . CYS A 1 96 ? -10.057 5.311 1.593 1.00 91.25 96 CYS A C 1
ATOM 777 O O . CYS A 1 96 ? -10.450 5.450 0.434 1.00 91.25 96 CYS A O 1
ATOM 779 N N . LEU A 1 97 ? -9.527 4.162 2.023 1.00 91.00 97 LEU A N 1
ATOM 780 C CA . LEU A 1 97 ? -9.231 3.019 1.156 1.00 91.00 97 LEU A CA 1
ATOM 781 C C . LEU A 1 97 ? -10.476 2.417 0.485 1.00 91.00 97 LEU A C 1
ATOM 783 O O . LEU A 1 97 ? -10.371 1.862 -0.598 1.00 91.00 97 LEU A O 1
ATOM 787 N N . LYS A 1 98 ? -11.673 2.540 1.066 1.00 91.94 98 LYS A N 1
ATOM 788 C CA . LYS A 1 98 ? -12.919 2.097 0.409 1.00 91.94 98 LYS A CA 1
ATOM 789 C C . LYS A 1 98 ? -13.317 2.952 -0.794 1.00 91.94 98 LYS A C 1
ATOM 791 O O . LYS A 1 98 ? -14.119 2.503 -1.607 1.00 91.94 98 LYS A O 1
ATOM 796 N N . THR A 1 99 ? -12.801 4.177 -0.890 1.00 91.69 99 THR A N 1
ATOM 797 C CA . THR A 1 99 ? -13.137 5.113 -1.974 1.00 91.69 99 THR A CA 1
ATOM 798 C C . THR A 1 99 ? -12.172 5.047 -3.153 1.00 91.69 99 THR A C 1
ATOM 800 O O . THR A 1 99 ? -12.480 5.591 -4.213 1.00 91.69 99 THR A O 1
ATOM 803 N N . ILE A 1 100 ? -11.021 4.383 -2.997 1.00 93.00 100 ILE A N 1
ATOM 804 C CA . ILE A 1 100 ? -10.050 4.268 -4.086 1.00 93.00 100 ILE A CA 1
ATOM 805 C C . ILE A 1 100 ? -10.541 3.268 -5.139 1.00 93.00 100 ILE A C 1
ATOM 807 O O . ILE A 1 100 ? -11.175 2.256 -4.833 1.00 93.00 100 ILE A O 1
ATOM 811 N N . ALA A 1 101 ? -10.230 3.553 -6.402 1.00 93.69 101 ALA A N 1
ATOM 812 C CA . ALA A 1 101 ? -10.465 2.616 -7.491 1.00 93.69 101 ALA A CA 1
ATOM 813 C C . ALA A 1 101 ? -9.552 1.380 -7.359 1.00 93.69 101 ALA A C 1
ATOM 815 O O . ALA A 1 101 ? -8.494 1.467 -6.731 1.00 93.69 101 ALA A O 1
ATOM 816 N N . PRO A 1 102 ? -9.918 0.235 -7.967 1.00 95.31 102 PRO A N 1
ATOM 817 C CA . PRO A 1 102 ? -9.051 -0.934 -7.975 1.00 95.31 102 PRO A CA 1
ATOM 818 C C . PRO A 1 102 ? -7.671 -0.625 -8.568 1.00 95.31 102 PRO A C 1
ATOM 820 O O . PRO A 1 102 ? -7.570 -0.014 -9.632 1.00 95.31 102 PRO A O 1
ATOM 823 N N . ILE A 1 103 ? -6.624 -1.091 -7.894 1.00 95.62 103 ILE A N 1
ATOM 824 C CA . ILE A 1 103 ? -5.223 -0.843 -8.227 1.00 95.62 103 ILE A CA 1
ATOM 825 C C . ILE A 1 103 ? -4.797 -1.822 -9.320 1.00 95.62 103 ILE A C 1
ATOM 827 O O . ILE A 1 103 ? -4.530 -2.992 -9.055 1.00 95.62 103 ILE A O 1
ATOM 831 N N . LYS A 1 104 ? -4.738 -1.354 -10.568 1.00 94.88 104 LYS A N 1
ATOM 832 C CA . LYS A 1 104 ? -4.386 -2.189 -11.732 1.00 94.88 104 LYS A CA 1
ATOM 833 C C . LYS A 1 104 ? -2.996 -1.888 -12.270 1.00 94.88 104 LYS A C 1
ATOM 835 O O . LYS A 1 104 ? -2.370 -2.738 -12.899 1.00 94.88 104 LYS A O 1
ATOM 840 N N . SER A 1 105 ? -2.501 -0.694 -11.995 1.00 95.31 105 SER A N 1
ATOM 841 C CA . SER A 1 105 ? -1.217 -0.174 -12.439 1.00 95.31 105 SER A CA 1
ATOM 842 C C . SER A 1 105 ? -0.439 0.411 -11.263 1.00 95.31 105 SER A C 1
ATOM 844 O O . SER A 1 105 ? -0.988 0.630 -10.185 1.00 95.31 105 SER A O 1
ATOM 846 N N . CYS A 1 106 ? 0.856 0.664 -11.456 1.00 94.81 106 CYS A N 1
ATOM 847 C CA . CYS A 1 106 ? 1.687 1.246 -10.404 1.00 94.81 106 CYS A CA 1
ATOM 848 C C . CYS A 1 106 ? 1.194 2.634 -9.977 1.00 94.81 106 CYS A C 1
ATOM 850 O O . CYS A 1 106 ? 1.175 2.931 -8.789 1.00 94.81 106 CYS A O 1
ATOM 852 N N . SER A 1 107 ? 0.722 3.458 -10.917 1.00 92.69 107 SER A N 1
ATOM 853 C CA . SER A 1 107 ? 0.194 4.796 -10.622 1.00 92.69 107 SER A CA 1
ATOM 854 C C . SER A 1 107 ? -1.042 4.771 -9.719 1.00 92.69 107 SER A C 1
ATOM 856 O O . SER A 1 107 ? -1.276 5.721 -8.973 1.00 92.69 107 SER A O 1
ATOM 858 N N . ASP A 1 108 ? -1.798 3.668 -9.716 1.00 94.38 108 ASP A N 1
ATOM 859 C CA . ASP A 1 108 ? -2.989 3.516 -8.871 1.00 94.38 108 ASP A CA 1
ATOM 860 C C . ASP A 1 108 ? -2.641 3.321 -7.383 1.00 94.38 108 ASP A C 1
ATOM 862 O O . ASP A 1 108 ? -3.521 3.387 -6.526 1.00 94.38 108 ASP A O 1
ATOM 866 N N . ILE A 1 109 ? -1.361 3.129 -7.043 1.00 93.88 109 ILE A N 1
ATOM 867 C CA . ILE A 1 109 ? -0.887 3.117 -5.651 1.00 93.88 109 ILE A CA 1
ATOM 868 C C . ILE A 1 109 ? -0.889 4.521 -5.048 1.00 93.88 109 ILE A C 1
ATOM 870 O O . ILE A 1 109 ? -1.006 4.661 -3.832 1.00 93.88 109 ILE A O 1
ATOM 874 N N . GLN A 1 110 ? -0.786 5.574 -5.861 1.00 91.88 110 GLN A N 1
ATOM 875 C CA . GLN A 1 110 ? -0.664 6.936 -5.349 1.00 91.88 110 GLN A CA 1
ATOM 876 C C . GLN A 1 110 ? -1.846 7.341 -4.436 1.00 91.88 110 GLN A C 1
ATOM 878 O O . GLN A 1 110 ? -1.590 7.856 -3.344 1.00 91.88 110 GLN A O 1
ATOM 883 N N . PRO A 1 111 ? -3.122 7.076 -4.786 1.00 91.81 111 PRO A N 1
ATOM 884 C CA . PRO A 1 111 ? -4.250 7.263 -3.871 1.00 91.81 111 PRO A CA 1
ATOM 885 C C . PRO A 1 111 ? -4.151 6.449 -2.575 1.00 91.81 111 PRO A C 1
ATOM 887 O O . PRO A 1 111 ? -4.446 6.980 -1.507 1.00 91.81 111 PRO A O 1
ATOM 890 N N . LEU A 1 112 ? -3.704 5.188 -2.645 1.00 90.56 112 LEU A N 1
ATOM 891 C CA . LEU A 1 112 ? -3.488 4.352 -1.458 1.00 90.56 112 LEU A CA 1
ATOM 892 C C . LEU A 1 112 ? -2.441 4.985 -0.540 1.00 90.56 112 LEU A C 1
ATOM 894 O O . LEU A 1 112 ? -2.698 5.155 0.650 1.00 90.56 112 LEU A O 1
ATOM 898 N N . TYR A 1 113 ? -1.296 5.395 -1.090 1.00 88.75 113 TYR A N 1
ATOM 899 C CA . TYR A 1 113 ? -0.252 6.096 -0.345 1.00 88.75 113 TYR A CA 1
ATOM 900 C C . TYR A 1 113 ? -0.820 7.330 0.362 1.00 88.75 113 TYR A C 1
ATOM 902 O O . TYR A 1 113 ? -0.655 7.472 1.572 1.00 88.75 113 TYR A O 1
ATOM 910 N N . LEU A 1 114 ? -1.562 8.173 -0.365 1.00 87.75 114 LEU A N 1
ATOM 911 C CA . LEU A 1 114 ? -2.186 9.380 0.180 1.00 87.75 114 LEU A CA 1
ATOM 912 C C . LEU A 1 114 ? -3.197 9.087 1.294 1.00 87.75 114 LEU A C 1
ATOM 914 O O . LEU A 1 114 ? -3.261 9.865 2.246 1.00 87.75 114 LEU A O 1
ATOM 918 N N . CYS A 1 115 ? -3.950 7.988 1.210 1.00 88.19 115 CYS A N 1
ATOM 919 C CA . CYS A 1 115 ? -4.830 7.549 2.292 1.00 88.19 115 CYS A CA 1
ATOM 920 C C . CYS A 1 115 ? -4.047 7.200 3.561 1.00 88.19 115 CYS A C 1
ATOM 922 O O . CYS A 1 115 ? -4.446 7.597 4.654 1.00 88.19 115 CYS A O 1
ATOM 924 N N . LEU A 1 116 ? -2.925 6.490 3.425 1.00 84.19 116 LEU A N 1
ATOM 925 C CA . LEU A 1 116 ? -2.116 6.055 4.566 1.00 84.19 116 LEU A CA 1
ATOM 926 C C . LEU A 1 116 ? -1.349 7.212 5.212 1.00 84.19 116 LEU A C 1
ATOM 928 O O . LEU A 1 116 ? -1.274 7.285 6.434 1.00 84.19 116 LEU A O 1
ATOM 932 N N . VAL A 1 117 ? -0.830 8.154 4.419 1.00 80.38 117 VAL A N 1
ATOM 933 C CA . VAL A 1 117 ? -0.091 9.306 4.967 1.00 80.38 117 VAL A CA 1
ATOM 934 C C . VAL A 1 117 ? -0.980 10.447 5.470 1.00 80.38 117 VAL A C 1
ATOM 936 O O . VAL A 1 117 ? -0.457 11.423 5.999 1.00 80.38 117 VAL A O 1
ATOM 939 N N . ASN A 1 118 ? -2.303 10.362 5.314 1.00 78.12 118 ASN A N 1
ATOM 940 C CA . ASN A 1 118 ? -3.246 11.359 5.838 1.00 78.12 118 ASN A CA 1
ATOM 941 C C . ASN A 1 118 ? -4.294 10.763 6.790 1.00 78.12 118 ASN A C 1
ATOM 943 O O . ASN A 1 118 ? -5.248 11.456 7.133 1.00 78.12 118 ASN A O 1
ATOM 947 N N . SER A 1 119 ? -4.157 9.504 7.218 1.00 69.94 119 SER A N 1
ATOM 948 C CA . SER A 1 119 ? -5.162 8.830 8.056 1.00 69.94 119 SER A CA 1
ATOM 949 C C . SER A 1 119 ? -5.309 9.420 9.466 1.00 69.94 119 SER A C 1
ATOM 951 O O . SER A 1 119 ? -6.260 9.094 10.174 1.00 69.94 119 SER A O 1
ATOM 953 N N . ASP A 1 120 ? -4.361 10.257 9.889 1.00 65.12 120 ASP A N 1
ATOM 954 C CA . ASP A 1 120 ? -4.357 10.992 11.156 1.00 65.12 120 ASP A CA 1
ATOM 955 C C . ASP A 1 120 ? -5.173 12.299 11.120 1.00 65.12 120 ASP A C 1
ATOM 957 O O . ASP A 1 120 ? -5.424 12.893 12.174 1.00 65.12 120 ASP A O 1
ATOM 961 N N . LYS A 1 121 ? -5.603 12.739 9.930 1.00 56.44 121 LYS A N 1
ATOM 962 C CA . LYS A 1 121 ? -6.505 13.886 9.735 1.00 56.44 121 LYS A CA 1
ATOM 963 C C . LYS A 1 121 ? -7.966 13.450 9.856 1.00 56.44 121 LYS A C 1
ATOM 965 O O . LYS A 1 121 ? -8.736 14.197 10.503 1.00 56.44 121 LYS A O 1
#

Foldseek 3Di:
DQQQQLLQLVVLVLVVFDPVQLVVLCVVLVPDPVLVVVVNVPDLFRDLSRLSSSQSRCPVRVCADPQQAGPLVSSVVSCVPGRPDDPQLNVQLVVQSVPQDRCPGSRSCGSNSVSSSPSVD

Secondary structure (DSSP, 8-state):
--HHHHHHHHHHHHHHS-HHHHHHHHHHHT--HHHHHHHHT--SS--HHHHHHHHHHHHHTTSB-TTS-B-HHHHHHHHHHHT---HHHHHHHHHHHHHSPP--SGGGHHHHHHHHHTTT-

pLDDT: mean 84.55, std 11.29, range [39.5, 95.62]